Protein AF-A0A197KA38-F1 (afdb_monomer)

Radius of gyration: 16.9 Å; Cα contacts (8 Å, |Δi|>4): 206; chains: 1; bounding box: 41×34×41 Å

Mean predicted aligned error: 5.24 Å

Nearest PDB structures (foldseek):
  4m8b-assembly1_R  TM=8.232E-01  e=6.994E-11  Saccharomyces cerevisiae S288C
  4qtj-assembly1_A  TM=8.338E-01  e=9.487E-10  Candida albicans SC5314
  4qtk-assembly2_B  TM=8.220E-01  e=4.174E-09  Candida albicans SC5314
  4qtk-assembly1_A  TM=7.938E-01  e=6.705E-09  Candida albicans SC5314
  3f9s-assembly1_B  TM=2.366E-01  e=9.742E+00  Acidithiobacillus ferrooxidans ATCC 23270

pLDDT: mean 91.31, std 11.47, range [50.28, 98.56]

InterPro domains:
  IPR018608 Global transcription regulator [PF09729] (1-67)
  IPR018608 Global transcription regulator [PTHR28027] (1-70)

Structure (mmCIF, N/CA/C/O backbone):
data_AF-A0A197KA38-F1
#
_entry.id   AF-A0A197KA38-F1
#
loop_
_atom_site.group_PDB
_atom_site.id
_atom_site.type_symbol
_atom_site.label_atom_id
_atom_site.label_alt_id
_atom_site.label_comp_id
_atom_site.label_asym_id
_atom_site.label_entity_id
_atom_site.label_seq_id
_atom_site.pdbx_PDB_ins_code
_atom_site.Cartn_x
_atom_site.Cartn_y
_atom_site.Cartn_z
_atom_site.occupancy
_atom_site.B_iso_or_equiv
_atom_site.auth_seq_id
_atom_site.auth_comp_id
_atom_site.auth_asym_id
_atom_site.auth_atom_id
_atom_site.pdbx_PDB_model_num
ATOM 1 N N . ALA A 1 1 ? -8.141 -5.975 9.934 1.00 89.00 1 ALA A N 1
ATOM 2 C CA . ALA A 1 1 ? -6.939 -6.757 10.305 1.00 89.00 1 ALA A CA 1
ATOM 3 C C . ALA A 1 1 ? -5.911 -5.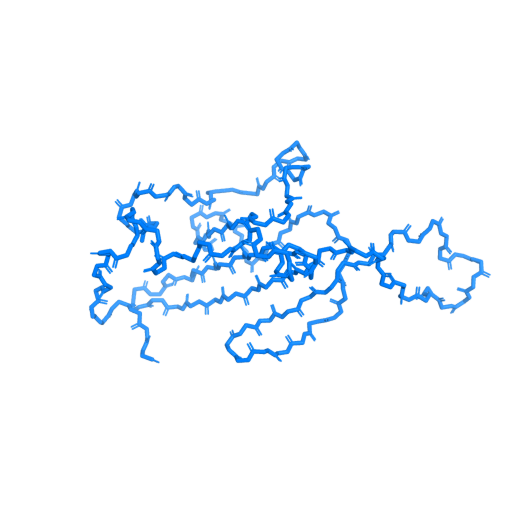926 11.079 1.00 89.00 1 ALA A C 1
ATOM 5 O O . ALA A 1 1 ? -5.679 -6.229 12.240 1.00 89.00 1 ALA A O 1
ATOM 6 N N . CYS A 1 2 ? -5.350 -4.852 10.503 1.00 92.06 2 CYS A N 1
ATOM 7 C CA . CYS A 1 2 ? -4.321 -4.023 11.161 1.00 92.06 2 CYS A CA 1
ATOM 8 C C . CYS A 1 2 ? -4.773 -3.388 12.489 1.00 92.06 2 CYS A C 1
ATOM 10 O O . CYS A 1 2 ? -4.003 -3.326 13.442 1.00 92.06 2 CYS A O 1
ATOM 12 N N . HIS A 1 3 ? -6.029 -2.932 12.567 1.00 89.06 3 HIS A N 1
ATOM 13 C CA . HIS A 1 3 ? -6.614 -2.412 13.810 1.00 89.06 3 HIS A CA 1
ATOM 14 C C . HIS A 1 3 ? -6.728 -3.489 14.904 1.00 89.06 3 HIS A C 1
ATOM 16 O O . HIS A 1 3 ? -6.552 -3.193 16.076 1.00 89.06 3 HIS A O 1
ATOM 22 N N . LEU A 1 4 ? -6.958 -4.743 14.504 1.00 90.62 4 LEU A N 1
ATOM 23 C CA . LEU A 1 4 ? -7.075 -5.898 15.399 1.00 90.62 4 LEU A CA 1
ATOM 24 C C . LEU A 1 4 ? -5.713 -6.524 15.750 1.00 90.62 4 LEU A C 1
ATOM 26 O O . LEU A 1 4 ? -5.675 -7.546 16.421 1.00 90.62 4 LEU A O 1
ATOM 30 N N . GLY A 1 5 ? -4.599 -5.977 15.248 1.00 90.38 5 GLY A N 1
ATOM 31 C CA . GLY A 1 5 ? -3.257 -6.524 15.479 1.00 90.38 5 GLY A CA 1
ATOM 32 C C . GLY A 1 5 ? -2.940 -7.829 14.736 1.00 90.38 5 GLY A C 1
ATOM 33 O O . GLY A 1 5 ? -1.867 -8.382 14.935 1.00 90.38 5 GLY A O 1
ATOM 34 N N . ILE A 1 6 ? -3.827 -8.310 13.856 1.00 91.44 6 ILE A N 1
ATOM 35 C CA . ILE A 1 6 ? -3.621 -9.558 13.090 1.00 91.44 6 ILE A CA 1
ATOM 36 C C . ILE A 1 6 ? -2.480 -9.402 12.073 1.00 91.44 6 ILE A C 1
ATOM 38 O O . ILE A 1 6 ? -1.733 -10.338 11.812 1.00 91.44 6 ILE A O 1
ATOM 42 N N . ILE A 1 7 ? -2.359 -8.209 11.487 1.00 92.19 7 ILE A N 1
ATOM 43 C CA . ILE A 1 7 ? -1.269 -7.848 10.578 1.00 92.19 7 ILE A CA 1
ATOM 44 C C . ILE A 1 7 ? -0.584 -6.614 11.149 1.00 92.19 7 ILE A C 1
ATOM 46 O O . ILE A 1 7 ? -1.253 -5.638 11.505 1.00 92.19 7 ILE A O 1
ATOM 50 N N . SER A 1 8 ? 0.743 -6.643 11.191 1.00 92.19 8 SER A N 1
ATOM 51 C CA . SER A 1 8 ? 1.543 -5.479 11.553 1.00 92.19 8 SER A CA 1
ATOM 52 C C . SER A 1 8 ? 1.456 -4.412 10.468 1.00 92.19 8 SER A C 1
ATOM 54 O O . SER A 1 8 ? 1.626 -4.682 9.279 1.00 92.19 8 SER A O 1
ATOM 56 N N . ARG A 1 9 ? 1.210 -3.175 10.888 1.00 95.50 9 ARG A N 1
ATOM 57 C CA . ARG A 1 9 ? 1.301 -2.002 10.016 1.00 95.50 9 ARG A CA 1
ATOM 58 C C . ARG A 1 9 ? 2.729 -1.464 10.008 1.00 95.50 9 ARG A C 1
ATOM 60 O O . ARG A 1 9 ? 3.560 -1.831 10.832 1.00 95.50 9 ARG A O 1
ATOM 67 N N . VAL A 1 10 ? 3.028 -0.602 9.049 1.00 97.06 10 VAL A N 1
ATOM 68 C CA . VAL A 1 10 ? 4.319 0.069 8.956 1.00 97.06 10 VAL A CA 1
ATOM 69 C C . VAL A 1 10 ? 4.334 1.251 9.929 1.00 97.06 10 VAL A C 1
ATOM 71 O O . VAL A 1 10 ? 3.481 2.131 9.850 1.00 97.06 10 VAL A O 1
ATOM 74 N N . HIS A 1 11 ? 5.325 1.274 10.824 1.00 96.81 11 HIS A N 1
ATOM 75 C CA . HIS A 1 11 ? 5.478 2.288 11.882 1.00 96.81 11 HIS A CA 1
ATOM 76 C C . HIS A 1 11 ? 6.619 3.287 11.620 1.00 96.81 11 HIS A C 1
ATOM 78 O O . HIS A 1 11 ? 6.885 4.159 12.437 1.00 96.81 11 HIS A O 1
ATOM 84 N N . ARG A 1 12 ? 7.343 3.147 10.505 1.00 97.06 12 ARG A N 1
ATOM 85 C CA . ARG A 1 12 ? 8.422 4.052 10.076 1.00 97.06 12 ARG A CA 1
ATOM 86 C C . ARG A 1 12 ? 8.680 3.893 8.584 1.00 97.06 12 ARG A C 1
ATOM 88 O O . ARG A 1 12 ? 8.205 2.943 7.971 1.00 97.06 12 ARG A O 1
ATOM 95 N N . ARG A 1 13 ? 9.491 4.775 7.999 1.00 97.00 13 ARG A N 1
ATOM 96 C CA . ARG A 1 13 ? 9.976 4.584 6.624 1.00 97.00 13 ARG A CA 1
ATOM 97 C C . ARG A 1 13 ? 10.677 3.237 6.475 1.00 97.00 13 ARG A C 1
ATOM 99 O O . ARG A 1 13 ? 11.432 2.829 7.362 1.00 97.00 13 ARG A O 1
ATOM 106 N N . LEU A 1 14 ? 10.440 2.596 5.330 1.00 97.00 14 LEU A N 1
ATOM 107 C CA . LEU A 1 14 ? 11.206 1.426 4.928 1.00 97.00 14 LEU A CA 1
ATOM 108 C C . LEU A 1 14 ? 12.683 1.805 4.783 1.00 97.00 14 LEU A C 1
ATOM 110 O O . LEU A 1 14 ? 13.000 2.844 4.184 1.00 97.00 14 LEU A O 1
ATOM 114 N N . SER A 1 15 ? 13.553 0.950 5.315 1.00 96.56 15 SER A N 1
ATOM 115 C CA . SER A 1 15 ? 14.986 0.955 5.033 1.00 96.56 15 SER A CA 1
ATOM 116 C C . SER A 1 15 ? 15.242 0.556 3.579 1.00 96.56 15 SER A C 1
ATOM 118 O O . SER A 1 15 ? 14.367 0.003 2.910 1.00 96.56 15 SER A O 1
ATOM 120 N N . ASP A 1 16 ? 16.452 0.794 3.081 1.00 95.06 16 ASP A N 1
ATOM 121 C CA . ASP A 1 16 ? 16.792 0.426 1.702 1.00 95.06 16 ASP A CA 1
ATOM 122 C C . ASP A 1 16 ? 16.744 -1.090 1.469 1.00 95.06 16 ASP A C 1
ATOM 124 O O . ASP A 1 16 ? 16.379 -1.533 0.383 1.00 95.06 16 ASP A O 1
ATOM 128 N N . ILE A 1 17 ? 17.019 -1.891 2.503 1.00 96.12 17 ILE A N 1
ATOM 129 C CA . ILE A 1 17 ? 16.883 -3.353 2.453 1.00 96.12 17 ILE A CA 1
ATOM 130 C C . ILE A 1 17 ? 15.401 -3.748 2.382 1.00 96.12 17 ILE A C 1
ATOM 132 O O . ILE A 1 17 ? 15.013 -4.568 1.556 1.00 96.12 17 ILE A O 1
ATOM 136 N N . GLU A 1 18 ? 14.541 -3.138 3.203 1.00 96.44 18 GLU A N 1
ATOM 137 C CA . GLU A 1 18 ? 13.099 -3.426 3.193 1.00 96.44 18 GLU A CA 1
ATOM 138 C C . GLU A 1 18 ? 12.455 -3.032 1.853 1.00 96.44 18 GLU A C 1
ATOM 140 O O . GLU A 1 18 ? 11.578 -3.743 1.361 1.00 96.44 18 GLU A O 1
ATOM 145 N N . ARG A 1 19 ? 12.917 -1.949 1.215 1.00 96.94 19 ARG A N 1
ATOM 146 C CA . ARG A 1 19 ? 12.447 -1.529 -0.118 1.00 96.94 19 ARG A CA 1
ATOM 147 C C . ARG A 1 19 ? 12.718 -2.566 -1.204 1.00 96.94 19 ARG A C 1
ATOM 149 O O . ARG A 1 19 ? 11.880 -2.741 -2.082 1.00 96.94 19 ARG A O 1
ATOM 156 N N . GLN A 1 20 ? 13.832 -3.295 -1.123 1.00 95.31 20 GLN A N 1
ATOM 157 C CA . GLN A 1 20 ? 14.152 -4.363 -2.081 1.00 95.31 20 GLN A CA 1
ATOM 158 C C . GLN A 1 20 ? 13.148 -5.523 -2.025 1.00 95.31 20 GLN A C 1
ATOM 160 O O . GLN A 1 20 ? 13.005 -6.260 -2.996 1.00 95.31 20 GLN A O 1
ATOM 165 N N . SER A 1 21 ? 12.419 -5.673 -0.914 1.00 96.19 21 SER A N 1
ATOM 166 C CA . SER A 1 21 ? 11.397 -6.713 -0.763 1.00 96.19 21 SER A CA 1
ATOM 167 C C . SER A 1 21 ? 10.049 -6.377 -1.416 1.00 96.19 21 SER A C 1
ATOM 169 O O . SER A 1 21 ? 9.198 -7.267 -1.505 1.00 96.19 21 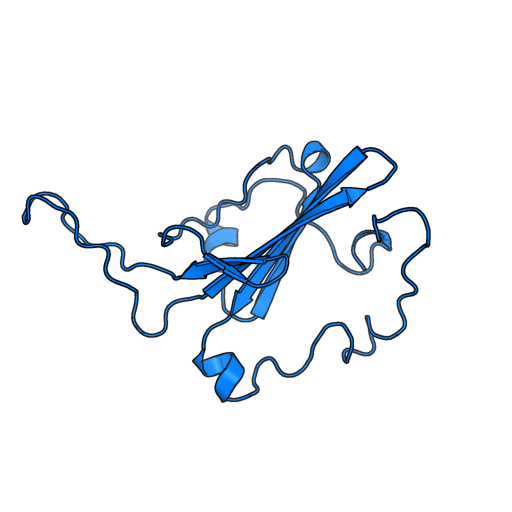SER A O 1
ATOM 171 N N . VAL A 1 22 ? 9.849 -5.129 -1.869 1.00 97.69 22 VAL A N 1
ATOM 172 C CA . VAL A 1 22 ? 8.616 -4.679 -2.535 1.00 97.69 22 VAL A CA 1
ATOM 173 C C . VAL A 1 22 ? 8.467 -5.403 -3.870 1.00 97.69 22 VAL A C 1
ATOM 175 O O . VAL A 1 22 ? 9.271 -5.222 -4.786 1.00 97.69 22 VAL A O 1
ATOM 178 N N . ARG A 1 23 ? 7.407 -6.200 -3.987 1.00 97.25 23 ARG A N 1
ATOM 179 C CA . ARG A 1 23 ? 7.124 -7.040 -5.152 1.00 97.25 23 ARG A CA 1
ATOM 180 C C . ARG A 1 23 ? 5.623 -7.174 -5.380 1.00 97.25 23 ARG A C 1
ATOM 182 O O . ARG A 1 23 ? 4.815 -6.683 -4.597 1.00 97.25 23 ARG A O 1
ATOM 189 N N . SER A 1 24 ? 5.251 -7.868 -6.446 1.00 97.81 24 SER A N 1
ATOM 190 C CA . SER A 1 24 ? 3.860 -8.243 -6.686 1.00 97.81 24 SER A CA 1
ATOM 191 C C . SER A 1 24 ? 3.291 -9.055 -5.513 1.00 97.81 24 SER A C 1
ATOM 193 O O . SER A 1 24 ? 3.985 -9.893 -4.933 1.00 97.81 24 SER A O 1
ATOM 195 N N . GLY A 1 25 ? 2.059 -8.748 -5.108 1.00 96.44 25 GLY A N 1
ATOM 196 C CA . GLY A 1 25 ? 1.404 -9.289 -3.916 1.00 96.44 25 GLY A CA 1
ATOM 197 C C . GLY A 1 25 ? 1.759 -8.576 -2.605 1.00 96.44 25 GLY A C 1
ATOM 198 O O . GLY A 1 25 ? 1.108 -8.817 -1.589 1.00 96.44 25 GLY A O 1
ATOM 199 N N . SER A 1 26 ? 2.752 -7.678 -2.585 1.00 97.12 26 SER A N 1
ATOM 200 C CA . SER A 1 26 ? 3.047 -6.886 -1.388 1.00 97.12 26 SER A CA 1
ATOM 201 C C . SER A 1 26 ? 1.895 -5.928 -1.066 1.00 97.12 26 SER A C 1
ATOM 203 O O . SER A 1 26 ? 1.413 -5.197 -1.934 1.00 97.12 26 SER A O 1
ATOM 205 N N . VAL A 1 27 ? 1.498 -5.881 0.209 1.00 96.69 27 VAL A N 1
ATOM 206 C CA . VAL A 1 27 ? 0.510 -4.931 0.737 1.00 96.69 27 VAL A CA 1
ATOM 207 C C . VAL A 1 27 ? 1.061 -4.291 2.004 1.00 96.69 27 VAL A C 1
ATOM 209 O O . VAL A 1 27 ? 1.508 -4.983 2.917 1.00 96.69 27 VAL A O 1
ATOM 212 N N . TYR A 1 28 ? 1.004 -2.965 2.074 1.00 97.69 28 TYR A N 1
ATOM 213 C CA . TYR A 1 28 ? 1.444 -2.182 3.221 1.00 97.69 28 TYR A CA 1
ATOM 214 C C . TYR A 1 28 ? 0.303 -1.305 3.713 1.00 97.69 28 TYR A C 1
ATOM 216 O O . TYR A 1 28 ? -0.430 -0.716 2.923 1.00 97.69 28 TYR A O 1
ATOM 224 N N . CYS A 1 29 ? 0.172 -1.195 5.030 1.00 97.69 29 CYS A N 1
ATOM 225 C CA . CYS A 1 29 ? -0.737 -0.257 5.677 1.00 97.69 29 CYS A CA 1
ATOM 226 C C . CYS A 1 29 ? 0.060 0.623 6.636 1.00 97.69 29 CYS A C 1
ATOM 228 O O . CYS A 1 29 ? 0.942 0.105 7.319 1.00 97.69 29 CYS A O 1
ATOM 230 N N . PHE A 1 30 ? -0.253 1.913 6.738 1.00 97.88 30 PHE A N 1
ATOM 231 C CA . PHE A 1 30 ? 0.331 2.786 7.760 1.00 97.88 30 PHE A CA 1
ATOM 232 C C . PHE A 1 30 ? -0.641 3.873 8.212 1.00 97.88 30 PHE A C 1
ATOM 234 O O . PHE A 1 30 ? -1.511 4.297 7.453 1.00 97.88 30 PHE A O 1
ATOM 241 N N . ASP A 1 31 ? -0.471 4.318 9.453 1.00 97.56 31 ASP A N 1
ATOM 242 C CA . ASP A 1 31 ? -1.077 5.538 9.984 1.00 97.56 31 ASP A CA 1
ATOM 243 C C . ASP A 1 31 ? -0.076 6.695 9.838 1.00 97.56 31 ASP A C 1
ATOM 245 O O . ASP A 1 31 ? 1.104 6.535 10.163 1.00 97.56 31 ASP A O 1
ATOM 249 N N . GLU A 1 32 ? -0.515 7.855 9.332 1.00 97.69 32 GLU A N 1
ATOM 250 C CA . GLU A 1 32 ? 0.402 8.975 9.071 1.00 97.69 32 GLU A CA 1
ATOM 251 C C . GLU A 1 32 ? 1.144 9.459 10.320 1.00 97.69 32 GLU A C 1
ATOM 253 O O . GLU A 1 32 ? 2.329 9.801 10.245 1.00 97.69 32 GLU A O 1
ATOM 258 N N . ARG A 1 33 ? 0.439 9.534 11.455 1.00 96.56 33 ARG A N 1
ATOM 259 C CA . ARG A 1 33 ? 0.959 10.109 12.696 1.00 96.56 33 ARG A CA 1
ATOM 260 C C . ARG A 1 33 ? 1.912 9.139 13.372 1.00 96.56 33 ARG A C 1
ATOM 262 O O . ARG A 1 33 ? 2.987 9.551 13.790 1.00 96.56 33 ARG A O 1
ATOM 269 N N . GLU A 1 34 ? 1.524 7.874 13.462 1.00 95.81 34 GLU A N 1
ATOM 270 C CA . GLU A 1 34 ? 2.332 6.812 14.058 1.00 95.81 34 GLU A CA 1
ATOM 271 C C . GLU A 1 34 ? 3.616 6.577 13.262 1.00 95.81 34 GLU A C 1
ATOM 273 O O . GLU A 1 34 ? 4.686 6.459 13.850 1.00 95.81 34 GLU A O 1
ATOM 278 N N . ALA A 1 35 ? 3.521 6.562 11.929 1.00 96.94 35 ALA A N 1
ATOM 279 C CA . ALA A 1 35 ? 4.673 6.307 11.077 1.00 96.94 35 ALA A CA 1
ATOM 280 C C . ALA A 1 35 ? 5.537 7.544 10.792 1.00 96.94 35 ALA A C 1
ATOM 282 O O . ALA A 1 35 ? 6.637 7.417 10.247 1.00 96.94 35 ALA A O 1
ATOM 283 N N . GLY A 1 36 ? 5.029 8.746 11.084 1.00 97.50 36 GLY A N 1
ATOM 284 C CA . GLY A 1 36 ? 5.661 10.003 10.681 1.00 97.50 36 GLY A CA 1
ATOM 285 C C . GLY A 1 36 ? 5.755 10.160 9.156 1.00 97.50 36 GLY A C 1
ATOM 286 O O . GLY A 1 36 ? 6.685 10.784 8.641 1.00 97.50 36 GLY A O 1
ATOM 287 N N . MET A 1 37 ? 4.822 9.563 8.407 1.00 97.06 37 MET A N 1
ATOM 288 C CA . MET A 1 37 ? 4.841 9.519 6.944 1.00 97.06 37 MET A CA 1
ATOM 289 C C . MET A 1 37 ? 3.523 10.022 6.366 1.00 97.06 37 MET A C 1
ATOM 291 O O . MET A 1 37 ? 2.480 9.455 6.636 1.00 97.06 37 MET A O 1
ATOM 295 N N . ARG A 1 38 ? 3.569 11.032 5.492 1.00 96.31 38 ARG A N 1
ATOM 296 C CA . ARG A 1 38 ? 2.393 11.484 4.712 1.00 96.31 38 ARG A CA 1
ATOM 297 C C . ARG A 1 38 ? 2.315 10.885 3.311 1.00 96.31 38 ARG A C 1
ATOM 299 O O . ARG A 1 38 ? 1.327 11.041 2.607 1.00 96.31 38 ARG A O 1
ATOM 306 N N . ARG A 1 39 ? 3.419 10.297 2.855 1.00 96.44 39 ARG A N 1
ATOM 307 C CA . ARG A 1 39 ? 3.570 9.728 1.518 1.00 96.44 39 ARG A CA 1
ATOM 308 C C . ARG A 1 39 ? 4.385 8.459 1.626 1.00 96.44 39 ARG A C 1
ATOM 310 O O . ARG A 1 39 ? 5.413 8.443 2.308 1.00 96.44 39 ARG A O 1
ATOM 317 N N . TRP A 1 40 ? 3.936 7.440 0.913 1.00 98.00 40 TRP A N 1
ATOM 318 C CA . TRP A 1 40 ? 4.681 6.208 0.749 1.00 98.00 40 TRP A CA 1
ATOM 319 C C . TRP A 1 40 ? 5.904 6.418 -0.154 1.00 98.00 40 TRP A C 1
ATOM 321 O O . TRP A 1 40 ? 5.854 7.187 -1.116 1.00 98.00 40 TRP A O 1
ATOM 331 N N . THR A 1 41 ? 7.016 5.752 0.156 1.00 96.19 41 THR A N 1
ATOM 332 C CA . THR A 1 41 ? 8.254 5.825 -0.631 1.00 96.19 41 THR A CA 1
ATOM 333 C C . THR A 1 41 ? 8.893 4.443 -0.687 1.00 96.19 41 THR A C 1
ATOM 335 O O . THR A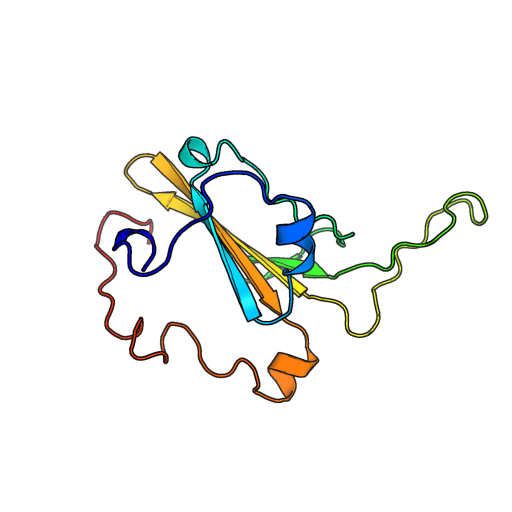 1 41 ? 9.360 3.935 0.330 1.00 96.19 41 THR A O 1
ATOM 338 N N . ASP A 1 42 ? 8.905 3.855 -1.881 1.00 96.44 42 ASP A N 1
ATOM 339 C CA . ASP A 1 42 ? 9.398 2.500 -2.167 1.00 96.44 42 ASP A CA 1
ATOM 340 C C . ASP A 1 42 ? 10.725 2.488 -2.942 1.00 96.44 42 ASP A C 1
ATOM 342 O O . ASP A 1 42 ? 11.315 1.429 -3.114 1.00 96.44 42 ASP A O 1
ATOM 346 N N . GLY A 1 43 ? 11.214 3.652 -3.380 1.00 93.81 43 GLY A N 1
ATOM 347 C CA . GLY A 1 43 ? 12.460 3.771 -4.141 1.00 93.81 43 GLY A CA 1
ATOM 348 C C . GLY A 1 43 ? 12.335 3.429 -5.628 1.00 93.81 43 GLY A C 1
ATOM 349 O O . GLY A 1 43 ? 13.359 3.311 -6.287 1.00 93.81 43 GLY A O 1
ATOM 350 N N . LYS A 1 44 ? 11.114 3.279 -6.159 1.00 94.88 44 LYS A N 1
ATOM 351 C CA . LYS A 1 44 ? 10.862 3.013 -7.584 1.00 94.88 44 LYS A CA 1
ATOM 352 C C . LYS A 1 44 ? 10.393 4.267 -8.323 1.00 94.88 44 LYS A C 1
ATOM 354 O O . LYS A 1 44 ? 9.764 5.149 -7.729 1.00 94.88 44 LYS A O 1
ATOM 359 N N . SER A 1 45 ? 10.644 4.311 -9.628 1.00 94.94 45 SER A N 1
ATOM 360 C CA . SER A 1 45 ? 10.124 5.339 -10.532 1.00 94.94 45 SER A CA 1
ATOM 361 C C . SER A 1 45 ? 8.687 5.009 -10.949 1.00 94.94 45 SER A C 1
ATOM 363 O O . SER A 1 45 ? 8.395 3.900 -11.392 1.00 94.94 45 SER A O 1
ATOM 365 N N . TRP A 1 46 ? 7.770 5.970 -10.804 1.00 96.62 46 TRP A N 1
ATOM 366 C CA . TRP A 1 46 ? 6.334 5.774 -11.039 1.00 96.62 46 TRP A CA 1
ATOM 367 C C . TRP A 1 46 ? 5.771 6.798 -12.018 1.00 96.62 46 TRP A C 1
ATOM 369 O O . TRP A 1 46 ? 6.114 7.979 -11.964 1.00 96.62 46 TRP A O 1
ATOM 379 N N . SER A 1 47 ? 4.844 6.357 -12.867 1.00 95.94 47 SER A N 1
ATOM 380 C CA . SER A 1 47 ? 4.049 7.243 -13.715 1.00 95.94 47 SER A CA 1
ATOM 381 C C . SER A 1 47 ? 3.230 8.243 -12.885 1.00 95.94 47 SER A C 1
ATOM 383 O O . SER A 1 47 ? 2.953 7.990 -11.711 1.00 95.94 47 SER A O 1
ATOM 385 N N . PRO A 1 48 ? 2.724 9.335 -13.485 1.00 96.56 48 PRO A N 1
ATOM 386 C CA . PRO A 1 48 ? 1.640 10.103 -12.881 1.00 96.56 48 PRO A CA 1
ATOM 387 C C . PRO A 1 48 ? 0.449 9.201 -12.528 1.00 96.56 48 PRO A C 1
ATOM 389 O O . PRO A 1 48 ? 0.194 8.206 -13.218 1.00 96.56 48 PRO A O 1
ATOM 392 N N . SER A 1 49 ? -0.286 9.555 -11.473 1.00 96.56 49 SER A N 1
ATOM 393 C CA . SER A 1 49 ? -1.425 8.761 -11.013 1.00 96.56 49 SER A CA 1
ATOM 394 C C . SER A 1 49 ? -2.567 8.734 -12.031 1.00 96.56 49 SER A C 1
ATOM 396 O O . SER A 1 49 ? -2.758 9.644 -12.850 1.00 96.56 49 SER A O 1
ATOM 398 N N . ARG A 1 50 ? -3.354 7.663 -11.961 1.00 97.12 50 ARG A N 1
ATOM 399 C CA . ARG A 1 50 ? -4.658 7.518 -12.611 1.00 97.12 50 ARG A CA 1
ATOM 400 C C . ARG A 1 50 ? -5.679 7.092 -11.566 1.00 97.12 50 ARG A C 1
ATOM 402 O O . ARG A 1 50 ? -5.366 6.264 -10.718 1.00 97.12 50 ARG A O 1
ATOM 409 N N . VAL A 1 51 ? -6.879 7.657 -11.614 1.00 97.12 51 VAL A N 1
ATOM 410 C CA . VAL A 1 51 ? -7.962 7.281 -10.696 1.00 97.12 51 VAL A CA 1
ATOM 411 C C . VAL A 1 51 ? -8.644 6.018 -11.219 1.00 97.12 51 VAL A C 1
ATOM 413 O O . VAL A 1 51 ? -8.935 5.911 -12.410 1.00 97.12 51 VAL A O 1
ATOM 416 N N . THR A 1 52 ? -8.888 5.048 -10.343 1.00 92.19 52 THR A N 1
ATOM 417 C CA . THR A 1 52 ? -9.640 3.825 -10.647 1.00 92.19 52 THR A CA 1
ATOM 418 C C . THR A 1 52 ? -10.515 3.488 -9.446 1.00 92.19 52 THR A C 1
ATOM 420 O O . THR A 1 52 ? -10.026 2.986 -8.435 1.00 92.19 52 THR A O 1
ATOM 423 N N . GLY A 1 53 ? -11.806 3.821 -9.530 1.00 93.81 53 GLY A N 1
ATOM 424 C CA . GLY A 1 53 ? -12.680 3.826 -8.354 1.00 93.81 53 GLY A CA 1
ATOM 425 C C . GLY A 1 53 ? -12.104 4.739 -7.268 1.00 93.81 53 GLY A C 1
ATOM 426 O O . GLY A 1 53 ? -11.690 5.860 -7.554 1.00 93.81 53 GLY A O 1
ATOM 427 N N . SER A 1 54 ? -12.008 4.229 -6.042 1.00 95.12 54 SER A N 1
ATOM 428 C CA . SER A 1 54 ? -11.430 4.955 -4.902 1.00 95.12 54 SER A CA 1
ATOM 429 C C . SER A 1 54 ? -9.895 4.899 -4.830 1.00 95.12 54 SER A C 1
ATOM 431 O O . SER A 1 54 ? -9.311 5.423 -3.884 1.00 95.12 54 SER A O 1
ATOM 433 N N . PHE A 1 55 ? -9.225 4.258 -5.793 1.00 97.50 55 PHE A N 1
ATOM 434 C CA . PHE A 1 55 ? -7.776 4.052 -5.776 1.00 97.50 55 PHE A CA 1
ATOM 435 C C . PHE A 1 55 ? -7.047 4.999 -6.732 1.00 97.50 55 PHE A C 1
ATOM 437 O O . PHE A 1 55 ? -7.524 5.307 -7.827 1.00 97.50 55 PHE A O 1
ATOM 444 N N . LEU A 1 56 ? -5.833 5.393 -6.346 1.00 98.38 56 LEU A N 1
ATOM 445 C CA . LEU A 1 56 ? -4.843 5.949 -7.267 1.00 98.38 56 LEU A CA 1
ATOM 446 C C . LEU A 1 56 ? -3.928 4.826 -7.747 1.00 98.38 56 LEU A C 1
ATOM 448 O O . LEU A 1 56 ? -3.308 4.145 -6.933 1.00 98.38 56 LEU A O 1
ATOM 452 N N . THR A 1 57 ? -3.821 4.661 -9.060 1.00 98.06 57 THR A N 1
ATOM 453 C CA . THR A 1 57 ? -2.996 3.643 -9.711 1.00 98.06 57 THR A CA 1
ATOM 454 C C . THR A 1 57 ? -1.787 4.287 -10.385 1.00 98.06 57 THR A C 1
ATOM 456 O O . THR A 1 57 ? -1.900 5.337 -11.023 1.00 98.06 57 THR A O 1
ATOM 459 N N . TYR A 1 58 ? -0.634 3.636 -10.264 1.00 98.06 58 TYR A N 1
ATOM 460 C CA . TYR A 1 58 ? 0.652 4.039 -10.823 1.00 98.06 58 TYR A CA 1
ATOM 461 C C . TYR A 1 58 ? 1.278 2.850 -11.552 1.00 98.06 58 TYR A C 1
ATOM 463 O O . TYR A 1 58 ? 1.135 1.715 -11.096 1.00 98.06 58 TYR A O 1
ATOM 471 N N . ARG A 1 59 ? 2.006 3.102 -12.642 1.00 97.44 59 ARG A N 1
ATOM 472 C CA . ARG A 1 59 ? 2.788 2.083 -13.354 1.00 97.44 59 ARG A CA 1
ATOM 473 C C . ARG A 1 59 ? 4.279 2.345 -13.177 1.00 97.44 59 ARG A C 1
ATOM 475 O O . ARG A 1 59 ? 4.702 3.499 -13.265 1.00 97.44 59 ARG A O 1
ATOM 482 N N . GLU A 1 60 ? 5.044 1.294 -12.905 1.00 97.38 60 GLU A N 1
ATOM 483 C CA . GLU A 1 60 ? 6.499 1.365 -12.782 1.00 97.38 60 GLU A CA 1
ATOM 484 C C . GLU A 1 60 ? 7.118 1.814 -14.111 1.00 97.38 60 GLU A C 1
ATOM 486 O O . GLU A 1 60 ? 6.684 1.432 -15.205 1.00 97.38 60 GLU A O 1
ATOM 491 N N . LEU A 1 61 ? 8.108 2.686 -13.998 1.00 94.94 61 LEU A N 1
ATOM 492 C CA . LEU A 1 61 ? 8.869 3.228 -15.111 1.00 94.94 61 LEU A CA 1
ATOM 493 C C . LEU A 1 61 ? 10.257 2.603 -15.116 1.00 94.94 61 LEU A C 1
ATOM 495 O O . LEU A 1 61 ? 10.769 2.233 -14.059 1.00 94.94 61 LEU A O 1
ATOM 499 N N . ASP A 1 62 ? 10.868 2.523 -16.291 1.00 90.31 62 ASP A N 1
ATOM 500 C CA . ASP A 1 62 ? 12.286 2.201 -16.366 1.00 90.31 62 ASP A CA 1
ATOM 501 C C . ASP A 1 62 ? 13.105 3.372 -15.826 1.00 90.31 62 ASP A C 1
ATOM 503 O O . ASP A 1 62 ? 12.853 4.540 -16.147 1.00 90.31 62 ASP A O 1
ATOM 507 N N . ASP A 1 63 ? 14.123 3.049 -15.036 1.00 74.12 63 ASP A N 1
ATOM 508 C CA . ASP A 1 63 ? 15.132 4.011 -14.622 1.00 74.12 63 ASP A CA 1
ATOM 509 C C . ASP A 1 63 ? 16.007 4.313 -15.847 1.00 74.12 63 ASP A C 1
ATOM 511 O O . ASP A 1 63 ? 17.021 3.661 -16.094 1.00 74.12 63 ASP A O 1
ATOM 515 N N . SER A 1 64 ? 15.567 5.246 -16.701 1.00 64.31 64 SER A N 1
ATOM 516 C CA . SER A 1 64 ? 16.304 5.578 -17.922 1.00 64.31 64 SER A CA 1
ATOM 517 C C . SER A 1 64 ? 17.710 6.067 -17.544 1.00 64.31 64 SER A C 1
ATOM 519 O O . SER A 1 64 ? 17.816 7.049 -16.801 1.00 64.31 64 SER A O 1
ATOM 521 N N . PRO A 1 65 ? 18.793 5.465 -18.060 1.00 53.94 65 PRO A N 1
ATOM 522 C CA . PRO A 1 65 ? 20.133 5.763 -17.571 1.00 53.94 65 PRO A CA 1
ATOM 523 C C . PRO A 1 65 ? 20.709 7.101 -18.058 1.00 53.94 65 PRO A C 1
ATOM 525 O O . PRO A 1 65 ? 21.861 7.390 -17.747 1.00 53.94 65 PRO A O 1
ATOM 528 N N . ASN A 1 66 ? 19.978 7.941 -18.811 1.00 52.16 66 ASN A N 1
ATOM 529 C CA . ASN A 1 66 ? 20.532 9.239 -19.206 1.00 52.16 66 ASN A CA 1
ATOM 530 C C . ASN A 1 66 ? 19.490 10.301 -19.633 1.00 52.16 66 ASN A C 1
ATOM 532 O O . ASN A 1 66 ? 19.056 10.305 -20.786 1.00 52.16 66 ASN A O 1
ATOM 536 N N . PRO A 1 67 ? 19.137 11.267 -18.764 1.00 52.31 67 PRO A N 1
ATOM 537 C CA . PRO A 1 67 ? 18.313 12.423 -19.134 1.00 52.31 67 PRO A CA 1
ATOM 538 C C . PRO A 1 67 ? 19.003 13.394 -20.111 1.00 52.31 67 PRO A C 1
ATOM 540 O O . PRO A 1 67 ? 18.338 14.257 -20.677 1.00 52.31 67 PRO A O 1
ATOM 543 N N . ALA A 1 68 ? 20.327 13.289 -20.297 1.00 54.81 68 ALA A N 1
ATOM 544 C CA . ALA A 1 68 ? 21.124 14.263 -21.047 1.00 54.81 68 ALA A CA 1
ATOM 545 C C . ALA A 1 68 ? 21.188 14.014 -22.568 1.00 54.81 68 ALA A C 1
ATOM 547 O O . ALA A 1 68 ? 21.584 14.909 -23.309 1.00 54.81 68 ALA A O 1
ATOM 548 N N . ALA A 1 69 ? 20.811 12.825 -23.055 1.00 54.97 69 ALA A N 1
ATOM 549 C CA . 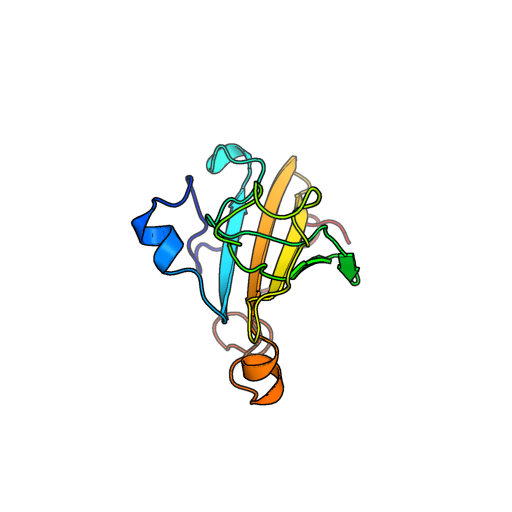ALA A 1 69 ? 20.963 12.461 -24.473 1.00 54.97 69 ALA A CA 1
ATOM 550 C C . ALA A 1 69 ? 19.758 12.839 -25.352 1.00 54.97 69 ALA A C 1
ATOM 552 O O . ALA A 1 69 ? 19.878 12.942 -26.571 1.00 54.97 69 ALA A O 1
ATOM 553 N N . THR A 1 70 ? 18.591 13.068 -24.754 1.00 50.66 70 THR A N 1
ATOM 554 C CA . THR A 1 70 ? 17.380 13.471 -25.469 1.00 50.66 70 THR A CA 1
ATOM 555 C C . THR A 1 70 ? 16.680 14.516 -24.619 1.00 50.66 70 THR A C 1
ATOM 557 O O . THR A 1 70 ? 16.248 14.190 -23.519 1.00 50.66 70 THR A O 1
ATOM 560 N N . GLY A 1 71 ? 16.566 15.757 -25.100 1.00 50.28 71 GLY A N 1
ATOM 561 C CA . GLY A 1 71 ? 16.008 16.929 -24.394 1.00 50.28 71 GLY A CA 1
ATOM 562 C C . GLY A 1 71 ? 14.555 16.830 -23.887 1.00 50.28 71 GLY A C 1
ATOM 563 O O . GLY A 1 71 ? 13.937 17.845 -23.591 1.00 50.28 71 GLY A O 1
ATOM 564 N N . ALA A 1 72 ? 14.010 15.624 -23.767 1.00 53.94 72 ALA A N 1
ATOM 565 C CA . ALA A 1 72 ? 12.925 15.250 -22.882 1.00 53.94 72 ALA A CA 1
ATOM 566 C C . ALA A 1 72 ? 13.204 13.810 -22.418 1.00 53.94 72 ALA A C 1
ATOM 568 O O . ALA A 1 72 ? 13.337 12.913 -23.255 1.00 53.94 72 ALA A O 1
ATOM 569 N N . ALA A 1 73 ? 13.294 13.568 -21.107 1.00 58.69 73 ALA A N 1
ATOM 570 C CA . ALA A 1 73 ? 13.328 12.208 -20.577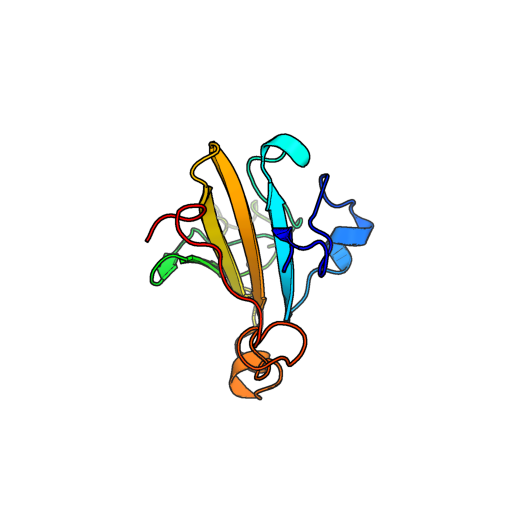 1.00 58.69 73 ALA A CA 1
ATOM 571 C C . ALA A 1 73 ? 11.999 11.535 -20.945 1.00 58.69 73 ALA A C 1
ATOM 573 O O . ALA A 1 73 ? 10.961 11.805 -20.336 1.00 58.69 73 ALA A O 1
ATOM 574 N N . LYS A 1 74 ? 11.996 10.722 -22.005 1.00 65.06 74 LYS A N 1
ATOM 575 C CA . LYS A 1 74 ? 10.798 9.996 -22.411 1.00 65.06 74 LYS A CA 1
ATOM 576 C C . LYS A 1 74 ? 10.482 9.013 -21.292 1.00 65.06 74 LYS A C 1
ATOM 578 O O . LYS A 1 74 ? 11.263 8.110 -21.021 1.00 65.06 74 LYS A O 1
ATOM 583 N N . THR A 1 75 ? 9.351 9.211 -20.624 1.00 75.75 75 THR A N 1
ATOM 584 C CA . THR A 1 75 ? 8.841 8.275 -19.625 1.00 75.75 75 THR A CA 1
ATOM 585 C C . THR A 1 75 ? 8.547 6.943 -20.311 1.00 75.75 75 THR A C 1
ATOM 587 O O . THR A 1 75 ? 7.555 6.821 -21.030 1.00 75.75 75 THR A O 1
ATOM 590 N N . VAL A 1 76 ? 9.434 5.964 -20.136 1.00 88.94 76 VAL A N 1
ATOM 591 C CA . VAL A 1 76 ? 9.250 4.605 -20.649 1.00 88.94 76 VAL A CA 1
ATOM 592 C C . VAL A 1 76 ? 8.641 3.761 -19.540 1.00 88.94 76 VAL A C 1
ATOM 594 O O . VAL A 1 76 ? 9.151 3.722 -18.421 1.00 88.94 76 VAL A O 1
ATOM 597 N N . TYR A 1 77 ? 7.511 3.125 -19.838 1.00 91.81 77 TYR A N 1
ATOM 598 C CA . TYR A 1 77 ? 6.924 2.146 -18.933 1.00 91.81 77 TYR A CA 1
ATOM 599 C C . TYR A 1 77 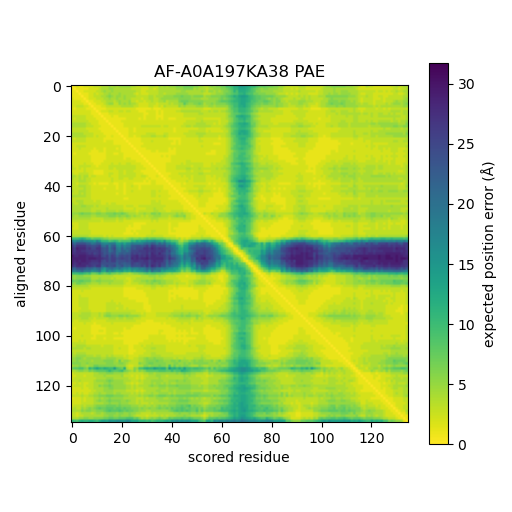? 7.789 0.898 -18.919 1.00 91.81 77 TYR A C 1
ATOM 601 O O . TYR A 1 77 ? 8.082 0.358 -19.986 1.00 91.81 77 TYR A O 1
ATOM 609 N N . ARG A 1 78 ? 8.118 0.424 -17.718 1.00 93.38 78 ARG A N 1
ATOM 610 C CA . ARG A 1 78 ? 8.858 -0.819 -17.546 1.00 93.38 78 ARG A CA 1
ATOM 611 C C . ARG A 1 78 ? 8.035 -1.989 -18.103 1.00 93.38 78 ARG A C 1
ATOM 613 O O . ARG A 1 78 ? 6.891 -2.168 -17.660 1.00 93.38 78 ARG A O 1
ATOM 620 N N . PRO A 1 79 ? 8.567 -2.778 -19.053 1.00 92.06 79 PRO A N 1
ATOM 621 C CA . PRO A 1 79 ? 7.946 -4.034 -19.464 1.00 92.06 79 PRO A CA 1
ATOM 622 C C . PRO A 1 79 ? 7.772 -4.941 -18.243 1.00 92.06 79 PRO A C 1
ATOM 624 O O . PRO A 1 79 ? 8.686 -5.054 -17.429 1.00 92.06 79 PRO A O 1
ATOM 627 N N . ASP A 1 80 ? 6.575 -5.504 -18.074 1.00 91.44 80 ASP A N 1
ATOM 628 C CA . ASP A 1 80 ? 6.206 -6.334 -16.913 1.00 91.44 80 ASP A CA 1
ATOM 629 C C . ASP A 1 80 ? 6.432 -5.657 -15.547 1.00 91.44 80 ASP A C 1
ATOM 631 O O . ASP A 1 80 ? 6.565 -6.305 -14.508 1.00 91.44 80 ASP A O 1
ATOM 635 N N . GLY A 1 81 ? 6.451 -4.320 -15.543 1.00 95.62 81 GLY A N 1
ATOM 636 C CA . GLY A 1 81 ? 6.627 -3.514 -14.346 1.00 95.62 81 GLY A CA 1
ATOM 637 C C . GLY A 1 81 ? 5.460 -3.628 -13.369 1.00 95.62 81 GLY A C 1
ATOM 638 O O . GLY A 1 81 ? 4.330 -3.988 -13.722 1.00 95.62 81 GLY A O 1
ATOM 639 N N . LEU A 1 82 ? 5.728 -3.256 -12.121 1.00 97.81 82 LEU A N 1
ATOM 640 C CA . LEU A 1 82 ? 4.713 -3.232 -11.083 1.00 97.81 82 LEU A CA 1
ATOM 641 C C . LEU A 1 82 ? 3.633 -2.189 -11.379 1.00 97.81 82 LEU A C 1
ATOM 643 O O . LEU A 1 82 ? 3.881 -1.073 -11.844 1.00 97.81 82 LEU A O 1
ATOM 647 N N . LEU A 1 83 ? 2.414 -2.544 -11.012 1.00 98.06 83 LEU A N 1
ATOM 648 C CA . LEU A 1 83 ? 1.331 -1.624 -10.743 1.00 98.06 83 LEU A CA 1
ATOM 649 C C . LEU A 1 83 ? 1.278 -1.403 -9.237 1.00 98.06 83 LEU A C 1
ATOM 651 O O . LEU A 1 83 ? 1.308 -2.352 -8.454 1.00 98.06 83 LEU A O 1
ATOM 655 N N . LYS A 1 84 ? 1.200 -0.138 -8.836 1.00 98.56 84 LYS A N 1
ATOM 656 C CA . LYS A 1 84 ? 0.962 0.260 -7.451 1.00 98.56 84 LYS A CA 1
ATOM 657 C C . LYS A 1 84 ? -0.410 0.887 -7.352 1.00 98.56 84 LYS A C 1
ATOM 659 O O . LYS A 1 84 ? -0.710 1.812 -8.106 1.00 98.56 84 LYS A O 1
ATOM 664 N N . GLN A 1 85 ? -1.204 0.438 -6.393 1.00 98.25 85 GLN A N 1
ATOM 665 C CA . GLN A 1 85 ? -2.445 1.089 -6.008 1.00 98.25 85 GLN A CA 1
ATOM 666 C C . GLN A 1 85 ? -2.325 1.657 -4.604 1.00 98.25 85 GLN A C 1
ATOM 668 O O . GLN A 1 85 ? -1.785 1.018 -3.704 1.00 98.25 85 GLN A O 1
ATOM 673 N N . SER A 1 86 ? -2.824 2.873 -4.418 1.00 98.44 86 SER A N 1
ATOM 674 C CA . SER A 1 86 ? -2.938 3.490 -3.104 1.00 98.44 86 SER A CA 1
ATOM 675 C C . SER A 1 86 ? -4.373 3.891 -2.814 1.00 98.44 86 SER A C 1
ATOM 677 O O . SER A 1 86 ? -5.050 4.457 -3.674 1.00 98.44 86 SER A O 1
ATOM 679 N N . PHE A 1 87 ? -4.787 3.656 -1.578 1.00 97.94 87 PHE A N 1
ATOM 680 C CA . PHE A 1 87 ? -6.045 4.106 -1.006 1.00 97.94 87 PHE A CA 1
ATOM 681 C C . PHE A 1 87 ? -5.765 4.770 0.337 1.00 97.94 87 PHE A C 1
ATOM 683 O O . PHE A 1 87 ? -4.896 4.324 1.088 1.00 97.94 87 PHE A O 1
ATOM 690 N N . SER A 1 88 ? -6.514 5.820 0.647 1.00 97.31 88 SER A N 1
ATOM 691 C CA . SER A 1 88 ? -6.408 6.515 1.923 1.00 97.31 88 SER A CA 1
ATOM 692 C C . SER A 1 88 ? -7.794 6.716 2.503 1.00 97.31 88 SER A C 1
ATOM 694 O O . SER A 1 88 ? -8.741 7.014 1.779 1.00 97.31 88 SER A O 1
ATOM 696 N N . ILE A 1 89 ? -7.898 6.594 3.819 1.00 96.75 89 ILE A N 1
ATOM 697 C CA . ILE A 1 89 ? -9.139 6.810 4.552 1.00 96.75 89 ILE A CA 1
ATOM 698 C C . ILE A 1 89 ? -8.837 7.566 5.837 1.00 96.75 89 ILE A C 1
ATOM 700 O O . ILE A 1 89 ? -7.811 7.340 6.480 1.00 96.75 89 ILE A O 1
ATOM 704 N N . THR A 1 90 ? -9.723 8.490 6.195 1.00 97.25 90 THR A N 1
ATOM 705 C CA . THR A 1 90 ? -9.665 9.171 7.489 1.00 97.25 90 THR A CA 1
ATOM 706 C C . THR A 1 90 ? -10.759 8.592 8.364 1.00 97.25 90 THR A C 1
ATOM 708 O O . THR A 1 90 ? -11.921 8.590 7.968 1.00 97.25 90 THR A O 1
ATOM 711 N N . THR A 1 91 ? -10.383 8.047 9.513 1.00 95.88 91 THR A N 1
ATOM 712 C CA . THR A 1 91 ? -11.328 7.505 10.492 1.00 95.88 91 THR A CA 1
ATOM 713 C C . THR A 1 91 ? -12.051 8.624 11.243 1.00 95.88 91 THR A C 1
ATOM 715 O O . THR A 1 91 ? -11.627 9.783 11.226 1.00 95.88 91 THR A O 1
ATOM 718 N N . SER A 1 92 ? -13.113 8.275 11.968 1.00 95.00 92 SER A N 1
ATOM 719 C CA . SER A 1 92 ? -13.851 9.213 12.824 1.00 95.00 92 SER A CA 1
ATOM 720 C C . SER A 1 92 ? -13.006 9.820 13.951 1.00 95.00 92 SER A C 1
ATOM 722 O O . SER A 1 92 ? -13.267 10.945 14.370 1.00 95.00 92 SER A O 1
ATOM 724 N N . ASP A 1 93 ? -11.944 9.137 14.394 1.00 94.31 93 ASP A N 1
ATOM 725 C CA . ASP A 1 93 ? -10.950 9.665 15.341 1.00 94.31 93 ASP A CA 1
ATOM 726 C C . ASP A 1 93 ? -9.783 10.413 14.661 1.00 94.31 93 ASP A C 1
ATOM 728 O O . ASP A 1 93 ? -8.727 10.611 15.265 1.00 94.31 93 ASP A O 1
ATOM 732 N N . ASN A 1 94 ? -9.973 10.868 13.415 1.00 94.94 94 ASN A N 1
ATOM 733 C CA . ASN A 1 94 ? -9.015 11.642 12.616 1.00 94.94 94 ASN A CA 1
ATOM 734 C C . ASN A 1 94 ? -7.675 10.937 12.340 1.00 94.94 94 ASN A C 1
ATOM 736 O O . ASN A 1 94 ? -6.671 11.594 12.038 1.00 94.94 94 ASN A O 1
ATOM 740 N N . LYS A 1 95 ? -7.634 9.601 12.392 1.00 95.69 95 LYS A N 1
ATOM 741 C CA . 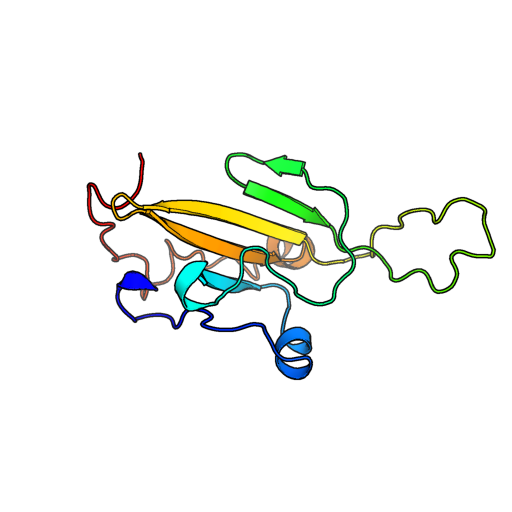LYS A 1 95 ? -6.469 8.835 11.938 1.00 95.69 95 LYS A CA 1
ATOM 742 C C . LYS A 1 95 ?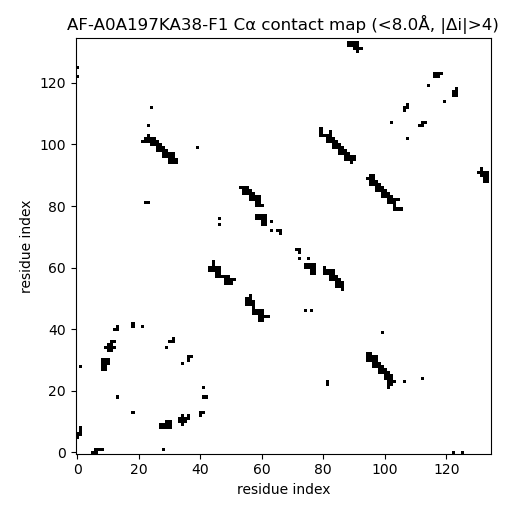 -6.489 8.721 10.425 1.00 95.69 95 LYS A C 1
ATOM 744 O O . LYS A 1 95 ? -7.465 8.270 9.830 1.00 95.69 95 LYS A O 1
ATOM 749 N N . LYS A 1 96 ? -5.386 9.127 9.801 1.00 97.50 96 LYS A N 1
ATOM 750 C CA . LYS A 1 96 ? -5.190 9.035 8.354 1.00 97.50 96 LYS A CA 1
ATOM 751 C C . LYS A 1 96 ? -4.466 7.742 8.040 1.00 97.50 96 LYS A C 1
ATOM 753 O O . LYS A 1 96 ? -3.253 7.638 8.226 1.00 97.50 96 LYS A O 1
ATOM 758 N N . LEU A 1 97 ? -5.234 6.765 7.585 1.00 97.50 97 LEU A N 1
ATOM 759 C CA . LEU A 1 97 ? -4.738 5.452 7.224 1.00 97.50 97 LEU A CA 1
ATOM 760 C C . LEU A 1 97 ? -4.493 5.395 5.723 1.00 97.50 97 LEU A C 1
ATOM 762 O O . LEU A 1 97 ? -5.291 5.886 4.925 1.00 97.50 97 LEU A O 1
ATOM 766 N N . HIS A 1 98 ? -3.401 4.749 5.349 1.00 98.25 98 HIS A N 1
ATOM 767 C CA . HIS A 1 98 ? -3.009 4.521 3.967 1.00 98.25 98 HIS A CA 1
ATOM 768 C C . HIS A 1 98 ? -2.827 3.030 3.733 1.00 98.25 98 HIS A C 1
ATOM 770 O O . HIS A 1 98 ? -2.218 2.351 4.560 1.00 98.25 98 HIS A O 1
ATOM 776 N N . LEU A 1 99 ? -3.323 2.543 2.600 1.00 98.06 99 LEU A N 1
ATOM 777 C CA . LEU A 1 99 ? -3.109 1.198 2.084 1.00 98.06 99 LEU A CA 1
ATOM 778 C C . LEU A 1 99 ? -2.408 1.300 0.732 1.00 98.06 99 LEU A C 1
ATOM 780 O O . LEU A 1 99 ? -2.866 2.025 -0.149 1.00 98.06 99 LEU A O 1
ATOM 784 N N . ILE A 1 100 ? -1.308 0.570 0.577 1.00 98.50 100 ILE A N 1
ATOM 785 C CA . ILE A 1 100 ? -0.515 0.484 -0.647 1.00 98.50 100 ILE A CA 1
ATOM 786 C C . ILE A 1 100 ? -0.462 -0.980 -1.063 1.00 98.50 100 ILE A C 1
ATOM 788 O O . ILE A 1 100 ? -0.035 -1.817 -0.271 1.00 98.50 100 ILE A O 1
ATOM 792 N N . SER A 1 101 ? -0.870 -1.295 -2.285 1.00 98.00 101 SER A N 1
ATOM 793 C CA . SER A 1 101 ? -0.776 -2.639 -2.852 1.00 98.00 101 SER A CA 1
ATOM 794 C C . SER A 1 101 ? 0.027 -2.633 -4.145 1.00 98.00 101 SER A C 1
ATOM 796 O O . SER A 1 101 ? 0.052 -1.645 -4.882 1.00 98.00 101 SER A O 1
ATOM 798 N N . TYR A 1 102 ? 0.689 -3.755 -4.401 1.00 98.31 102 TYR A N 1
ATOM 799 C CA . TYR A 1 102 ? 1.532 -3.978 -5.565 1.00 98.31 102 TYR A CA 1
ATOM 800 C C . TYR A 1 102 ? 1.103 -5.242 -6.287 1.00 98.31 102 TYR A C 1
ATOM 802 O O . TYR A 1 102 ? 0.870 -6.265 -5.648 1.00 98.31 102 TYR A O 1
ATOM 810 N N . TYR A 1 103 ? 1.044 -5.194 -7.610 1.00 97.94 103 TYR A N 1
ATOM 811 C CA . TYR A 1 103 ? 0.795 -6.373 -8.434 1.00 97.94 103 TYR A CA 1
ATOM 812 C C . TYR A 1 103 ? 1.394 -6.2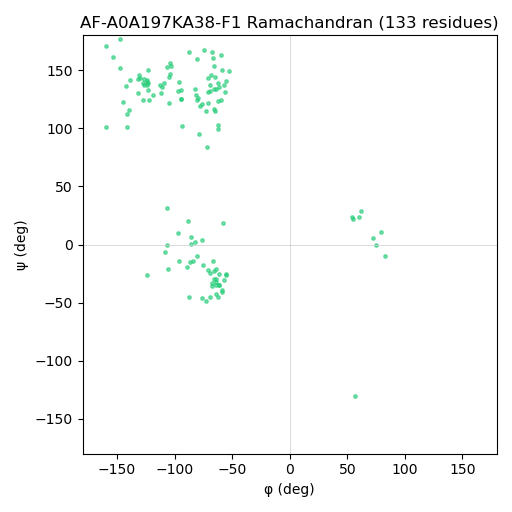03 -9.831 1.00 97.94 103 TYR A C 1
ATOM 814 O O . TYR A 1 103 ? 1.664 -5.083 -10.257 1.00 97.94 103 TYR A O 1
ATOM 822 N N . THR A 1 104 ? 1.594 -7.294 -10.562 1.00 97.62 104 THR A N 1
ATOM 823 C CA . THR A 1 104 ? 1.835 -7.261 -12.013 1.00 97.62 104 THR A CA 1
ATOM 824 C C . THR A 1 104 ? 0.577 -7.699 -12.758 1.00 97.62 104 THR A C 1
ATOM 826 O O . THR A 1 104 ? -0.264 -8.415 -12.215 1.00 97.62 104 THR A O 1
ATOM 829 N N . ASN A 1 105 ? 0.435 -7.290 -14.024 1.00 95.81 105 ASN A N 1
ATOM 830 C CA . ASN A 1 105 ? -0.655 -7.803 -14.864 1.00 95.81 105 ASN A CA 1
ATOM 831 C C . ASN A 1 105 ? -0.552 -9.323 -15.049 1.00 95.81 105 ASN A C 1
ATOM 833 O O . ASN A 1 105 ? -1.575 -9.997 -15.093 1.00 95.81 105 ASN A O 1
ATOM 837 N N . GLU A 1 106 ? 0.669 -9.857 -15.131 1.00 96.31 106 GLU A N 1
ATOM 838 C CA . GLU A 1 106 ? 0.915 -11.293 -15.262 1.00 96.31 106 GLU A CA 1
ATOM 839 C C . GLU A 1 106 ? 0.393 -12.071 -14.049 1.00 96.31 106 GLU A C 1
ATOM 841 O O . GLU A 1 106 ? -0.296 -13.071 -14.218 1.00 96.31 106 GLU A O 1
ATOM 846 N N . ASP A 1 107 ? 0.654 -11.603 -12.826 1.00 96.38 107 ASP A N 1
ATOM 847 C CA . ASP A 1 107 ? 0.189 -12.267 -11.602 1.00 96.38 107 ASP A CA 1
ATOM 848 C C . ASP A 1 107 ? -1.335 -12.249 -11.455 1.00 96.38 107 ASP A C 1
ATOM 850 O O . ASP A 1 107 ? -1.916 -13.164 -10.873 1.00 96.38 107 ASP A O 1
ATOM 854 N N . VAL A 1 108 ? -1.988 -11.220 -11.996 1.00 94.00 108 VAL A N 1
ATOM 855 C CA . VAL A 1 108 ? -3.451 -11.165 -12.077 1.00 94.00 108 VAL A CA 1
ATOM 856 C C . VAL A 1 108 ? -3.962 -12.136 -13.141 1.00 94.00 108 VAL A C 1
ATOM 858 O O . VAL A 1 108 ? -4.863 -12.920 -12.864 1.00 94.00 108 VAL A O 1
ATOM 861 N N . ALA A 1 109 ? -3.377 -12.120 -14.342 1.00 95.00 109 ALA A N 1
ATOM 862 C CA . ALA A 1 109 ? -3.806 -12.956 -15.463 1.00 95.00 109 ALA A CA 1
ATOM 863 C C . ALA A 1 109 ? -3.560 -14.455 -15.232 1.00 95.00 109 ALA A C 1
ATOM 865 O O . ALA A 1 109 ? -4.338 -15.285 -15.688 1.00 95.00 109 ALA A O 1
ATOM 866 N N . SER A 1 110 ? -2.489 -14.797 -14.516 1.00 95.69 110 SER A N 1
ATOM 867 C CA . SER A 1 110 ? -2.145 -16.170 -14.120 1.00 95.69 110 SER A CA 1
ATOM 868 C C . SER A 1 110 ? -2.827 -16.616 -12.825 1.00 95.69 110 SER A C 1
ATOM 870 O O . SER A 1 110 ? -2.507 -17.682 -12.307 1.00 95.69 110 SER A O 1
ATOM 872 N N . GLU A 1 111 ? -3.729 -15.793 -12.283 1.00 92.19 111 GLU A N 1
ATOM 873 C CA . GLU A 1 111 ? -4.444 -16.042 -11.032 1.00 92.19 111 GLU A CA 1
ATOM 874 C C . GLU A 1 111 ? -3.521 -16.309 -9.828 1.00 92.19 111 GLU A C 1
ATOM 876 O O . GLU A 1 111 ? -3.961 -16.852 -8.824 1.00 92.19 111 GLU A O 1
ATOM 881 N N . ARG A 1 112 ? -2.251 -15.877 -9.846 1.00 92.06 112 ARG A N 1
ATOM 882 C CA . ARG A 1 112 ? -1.344 -16.011 -8.687 1.00 92.06 112 ARG A CA 1
ATOM 883 C C . ARG A 1 112 ? -1.787 -15.171 -7.485 1.00 92.06 112 ARG A C 1
ATOM 885 O O . ARG A 1 112 ? -1.437 -15.493 -6.353 1.00 92.06 112 ARG A O 1
ATOM 892 N N . LEU A 1 113 ? -2.574 -14.118 -7.717 1.00 89.62 113 LEU A N 1
ATOM 893 C CA . LEU A 1 113 ? -3.144 -13.241 -6.683 1.00 89.62 113 LEU A CA 1
ATOM 894 C C . LEU A 1 113 ? -4.655 -13.460 -6.478 1.00 89.62 113 LEU A C 1
ATOM 896 O O . LEU A 1 113 ? -5.384 -12.520 -6.161 1.00 89.62 113 LEU A O 1
ATOM 900 N N . PHE A 1 114 ? -5.145 -14.690 -6.673 1.00 84.75 114 PHE A N 1
ATOM 901 C CA . PHE A 1 114 ? -6.573 -15.014 -6.551 1.00 84.75 114 PHE A CA 1
ATOM 902 C C . PHE A 1 114 ? -7.126 -14.950 -5.113 1.00 84.75 114 PHE A C 1
ATOM 904 O O . PHE A 1 114 ? -8.335 -14.758 -4.924 1.00 84.75 114 PHE A O 1
ATOM 911 N N . GLU A 1 115 ? -6.270 -15.121 -4.098 1.00 87.06 115 GLU A N 1
ATOM 912 C CA . GLU A 1 115 ? -6.647 -15.004 -2.687 1.00 87.06 115 GLU A CA 1
ATOM 913 C C . GLU A 1 115 ? -6.729 -13.533 -2.268 1.00 87.06 115 GLU A C 1
ATOM 915 O O . GLU A 1 115 ? -5.747 -12.889 -1.898 1.00 87.06 115 GLU A O 1
ATOM 920 N N . THR A 1 116 ? -7.938 -12.980 -2.313 1.00 91.31 116 THR A N 1
ATOM 921 C CA . THR A 1 116 ? -8.225 -11.649 -1.775 1.00 91.31 116 THR A CA 1
ATOM 922 C C . THR A 1 116 ? -8.413 -11.705 -0.254 1.00 91.31 116 THR A C 1
ATOM 924 O O . THR A 1 116 ? -8.792 -12.749 0.283 1.00 91.31 116 THR A O 1
ATOM 927 N N . PRO A 1 117 ? -8.282 -10.576 0.474 1.00 92.19 117 PRO A N 1
ATOM 928 C CA . PRO A 1 117 ? -8.590 -10.541 1.907 1.00 92.19 117 PRO A CA 1
ATOM 929 C C . PRO A 1 117 ? -10.012 -11.013 2.256 1.00 92.19 117 PRO A C 1
ATOM 931 O O . PRO A 1 117 ? -10.249 -11.505 3.348 1.00 92.19 117 PRO A O 1
ATOM 934 N N . SER A 1 118 ? -10.973 -10.897 1.338 1.00 91.62 118 SER A N 1
ATOM 935 C CA . SER A 1 118 ? -12.329 -11.428 1.529 1.00 91.62 118 SER A CA 1
ATOM 936 C C . SER A 1 118 ? -12.436 -12.953 1.390 1.00 91.62 118 SER A C 1
ATOM 938 O O . SER A 1 118 ? -13.430 -13.522 1.828 1.00 91.62 118 SER A O 1
ATOM 940 N N . ARG A 1 119 ? -11.446 -13.615 0.777 1.00 91.25 119 ARG A N 1
ATOM 941 C CA . ARG A 1 119 ? -11.406 -15.072 0.551 1.00 91.25 119 ARG A CA 1
ATOM 942 C C . ARG A 1 119 ? -10.419 -15.790 1.472 1.00 91.25 119 ARG A C 1
ATOM 944 O O . ARG A 1 119 ? -10.572 -16.984 1.692 1.00 91.25 119 ARG A O 1
ATOM 951 N N . ASP A 1 120 ? -9.444 -15.075 2.027 1.00 91.88 120 ASP A N 1
ATOM 952 C CA . ASP A 1 120 ? -8.491 -15.615 2.998 1.00 91.88 120 ASP A CA 1
ATOM 953 C C . ASP A 1 120 ? -9.187 -15.890 4.350 1.00 91.88 120 ASP A C 1
ATOM 955 O O . ASP A 1 120 ? -9.702 -14.949 4.965 1.00 91.88 120 ASP A O 1
ATOM 959 N N . PRO A 1 121 ? -9.173 -17.130 4.879 1.00 92.38 121 PRO A N 1
ATOM 960 C CA . PRO A 1 121 ? -9.820 -17.479 6.148 1.00 92.38 121 PRO A CA 1
ATOM 961 C C . PRO A 1 121 ? -9.378 -16.641 7.357 1.00 92.38 121 PRO A C 1
ATOM 963 O O . PRO A 1 121 ? -10.145 -16.483 8.309 1.00 92.38 121 PRO A O 1
ATOM 966 N N . ARG A 1 122 ? -8.165 -16.071 7.333 1.00 91.12 122 ARG A N 1
ATOM 967 C CA . ARG A 1 122 ? -7.640 -15.197 8.398 1.00 91.12 122 ARG A CA 1
ATOM 968 C C . ARG A 1 122 ? -8.331 -13.835 8.434 1.00 91.12 122 ARG A C 1
ATOM 970 O O . ARG A 1 122 ? -8.281 -13.148 9.455 1.00 91.12 122 ARG A O 1
ATOM 977 N N . PHE A 1 123 ? -8.939 -13.423 7.322 1.00 94.12 123 PHE A N 1
ATOM 978 C CA . PHE A 1 123 ? -9.488 -12.081 7.131 1.00 94.12 123 PHE A CA 1
ATOM 979 C C . PHE A 1 123 ? -10.976 -12.078 6.763 1.00 94.12 123 PHE A C 1
ATOM 981 O O . PHE A 1 123 ? -11.666 -11.120 7.108 1.00 94.12 123 PHE A O 1
ATOM 988 N N . ALA A 1 124 ? -11.480 -13.147 6.141 1.00 93.69 124 ALA A N 1
ATOM 989 C CA . ALA A 1 124 ? -12.843 -13.258 5.624 1.00 93.69 124 ALA A CA 1
ATOM 990 C C . ALA A 1 124 ? -13.925 -13.026 6.692 1.00 93.69 124 ALA A C 1
ATOM 992 O O . ALA A 1 124 ? -14.987 -12.490 6.392 1.00 93.69 124 ALA A O 1
ATOM 993 N N . ASN A 1 125 ? -13.633 -13.374 7.949 1.00 93.38 125 ASN A N 1
ATOM 994 C CA . ASN A 1 125 ? -14.566 -13.241 9.071 1.00 93.38 125 ASN A CA 1
ATOM 995 C C . ASN A 1 125 ? -14.355 -11.961 9.902 1.00 93.38 125 ASN A C 1
ATOM 997 O O . ASN A 1 125 ? -14.923 -11.822 10.986 1.00 93.38 125 ASN A O 1
ATOM 1001 N N . ILE A 1 126 ? -13.519 -11.024 9.441 1.00 93.88 126 ILE A N 1
ATOM 1002 C CA . ILE A 1 126 ? -13.304 -9.761 10.151 1.00 93.88 126 ILE A CA 1
ATOM 1003 C C . ILE A 1 126 ? -14.540 -8.875 9.999 1.00 93.88 126 ILE A C 1
ATOM 1005 O O . ILE A 1 126 ? -14.841 -8.375 8.917 1.00 93.88 126 ILE A O 1
ATOM 1009 N N . VAL A 1 127 ? -15.207 -8.607 11.120 1.00 92.44 127 VAL A N 1
ATOM 1010 C CA . VAL A 1 127 ? -16.292 -7.626 11.190 1.00 92.44 127 VAL A CA 1
ATOM 1011 C C . VAL A 1 127 ? -15.697 -6.219 11.192 1.00 92.44 127 VAL A C 1
ATOM 1013 O O . VAL A 1 127 ? -14.912 -5.869 12.075 1.00 92.44 127 VAL A O 1
ATOM 1016 N N . ILE A 1 128 ? -16.070 -5.406 10.203 1.00 91.31 128 ILE A N 1
ATOM 1017 C CA . ILE A 1 128 ? -15.671 -3.997 10.128 1.00 91.31 128 ILE A CA 1
ATOM 1018 C C . ILE A 1 128 ? -16.546 -3.199 11.110 1.00 91.31 128 ILE A C 1
ATOM 1020 O O . ILE A 1 128 ? -17.770 -3.193 10.953 1.00 91.31 128 ILE A O 1
ATOM 1024 N N . PRO A 1 129 ? -15.969 -2.531 12.128 1.00 89.62 129 PRO A N 1
ATOM 1025 C CA . PRO A 1 129 ? -16.759 -1.767 13.086 1.00 89.62 129 PRO A CA 1
ATOM 1026 C C . PRO A 1 129 ? -17.477 -0.589 12.420 1.00 89.62 129 PRO A C 1
ATOM 1028 O O . PRO A 1 129 ? -16.868 0.185 11.676 1.00 89.62 129 PRO A O 1
ATOM 1031 N N . LYS A 1 130 ? -18.766 -0.424 12.733 1.00 90.38 130 LYS A N 1
ATOM 1032 C CA . LYS A 1 130 ? -19.568 0.715 12.266 1.00 90.38 130 LYS A CA 1
ATOM 1033 C C . LYS A 1 130 ? -19.102 2.015 12.925 1.00 90.38 130 LYS A C 1
ATOM 1035 O O . LYS A 1 130 ? -18.703 2.014 14.087 1.00 90.38 130 LYS A O 1
ATOM 1040 N N . GLY A 1 131 ? -19.169 3.122 12.187 1.00 91.19 131 GLY A N 1
ATOM 1041 C CA . GLY A 1 131 ? -18.853 4.463 12.695 1.00 91.19 131 GLY A CA 1
ATOM 1042 C C . GLY A 1 131 ? -17.361 4.772 12.883 1.00 91.19 131 GLY A C 1
ATOM 1043 O O . GLY A 1 131 ? -17.025 5.884 13.287 1.00 91.19 131 GLY A O 1
ATOM 1044 N N . ILE A 1 132 ? -16.454 3.830 12.592 1.00 91.62 132 ILE A N 1
ATOM 1045 C CA . ILE A 1 132 ? -15.001 4.089 12.592 1.00 91.62 132 ILE A CA 1
ATOM 1046 C C . ILE A 1 132 ? -14.539 4.606 11.232 1.00 91.62 132 ILE A C 1
ATOM 1048 O O . ILE A 1 132 ? -13.767 5.561 11.157 1.00 91.62 132 ILE A O 1
ATOM 1052 N N . TYR A 1 133 ? -14.999 3.961 10.166 1.00 92.12 133 TYR A N 1
ATOM 1053 C CA . TYR A 1 133 ? -14.667 4.302 8.790 1.00 92.12 133 TYR A CA 1
ATOM 1054 C C . TYR A 1 133 ? -15.864 5.014 8.144 1.00 92.12 133 TYR A C 1
ATOM 1056 O O . TYR A 1 133 ? -16.998 4.659 8.475 1.00 92.12 133 TYR A O 1
ATOM 1064 N N . PRO A 1 134 ? -15.640 6.012 7.270 1.00 88.31 134 PRO A N 1
ATOM 1065 C CA . PRO A 1 134 ? -16.706 6.592 6.458 1.00 88.31 134 PRO A CA 1
ATOM 1066 C C . PRO A 1 134 ? -17.373 5.520 5.586 1.00 88.31 134 PRO A C 1
ATOM 1068 O O . PRO A 1 134 ? -16.720 4.538 5.219 1.00 88.31 134 PRO A O 1
ATOM 1071 N N . GLU A 1 135 ? -18.662 5.718 5.296 1.00 76.25 135 GLU A N 1
ATOM 1072 C CA . GLU A 1 135 ? -19.437 4.868 4.377 1.00 76.25 135 GLU A CA 1
ATOM 1073 C C . GLU A 1 135 ? -19.038 5.067 2.910 1.00 76.25 135 GLU A C 1
ATOM 1075 O O . GLU A 1 135 ? -18.676 6.210 2.536 1.00 76.25 135 GLU A O 1
#

Foldseek 3Di:
DCVVVLDPAAQEADDPVRLVVDDAFDKHKDWCVRHVDPDHDSPFDWDPWDDDPQKTKIFTFDPPPDCPPDVHPPGHGDVQTKIKIKHWFQWPVRTIMMMIHIHTPCCVVVVVVVDDLCNDPSRVPDDDDPRGTDD

Sequence (135 aa):
ACHLGIISRVHRRLSDIERQSVRSGSVYCFDEREAGMRRWTDGKSWSPSRVTGSFLTYRELDDSPNPAATGAAKTVYRPDGLLKQSFSITTSDNKKLHLISYYTNEDVASERLFETPSRDPRFANIVIPKGIYPE

Solvent-accessible surface area (backbone atoms only — not comparable to full-atom values): 8207 Å² total; per-residue (Å²): 90,58,92,75,63,77,38,86,59,46,59,51,80,67,50,79,72,58,32,70,68,67,42,68,74,38,72,50,38,34,41,30,78,74,21,74,39,95,67,93,75,63,91,72,53,63,47,79,74,42,82,55,86,88,28,39,37,27,43,28,34,51,86,71,92,59,64,83,84,41,101,61,72,75,88,45,69,31,84,90,34,47,34,38,39,38,39,74,50,60,32,72,86,70,47,46,36,37,40,39,40,29,34,32,71,64,41,57,75,70,49,73,66,68,75,40,64,76,69,34,82,92,43,47,79,64,80,80,69,82,78,43,55,76,132

Secondary structure (DSSP, 8-state):
-GGGTSSPPB-SPPPHHHHHT--TT-EEEEEHHHHT-SS---S--BPPPEEETTEEEEEBB---S-TTSSSS---PBPTTPPEEEEEEEE-TT--EEEEEEEE-HHHHHTTTT---TTTSTTTTT-PPPTTTS--

Organism: NCBI:txid1314771